Protein AF-A0A2T2NIX6-F1 (afdb_monomer)

Organism: NCBI:txid1448308

Mean predicted aligned error: 4.73 Å

Solvent-accessible surface area (backbone atoms only — not comparable to full-atom values): 8920 Å² total; per-residue (Å²): 134,88,79,88,58,40,75,82,62,35,50,73,67,44,52,53,52,46,43,68,72,55,35,82,32,46,50,76,44,46,50,42,97,87,45,41,21,31,27,48,60,47,42,34,86,85,36,59,92,64,49,78,60,92,93,56,75,52,48,74,66,56,22,49,54,42,42,36,55,54,50,45,52,44,50,53,54,47,33,72,73,49,32,60,75,46,54,69,70,45,53,67,36,37,39,24,24,51,50,52,48,16,66,75,62,34,51,66,56,36,39,75,62,29,37,65,26,51,60,73,64,35,60,68,57,25,32,57,32,42,41,66,53,73,41,59,48,50,53,72,74,36,82,40,82,31,46,70,58,21,44,53,33,22,48,39,29,46,58,47,64,76,78,112

Nearest PDB structures (foldseek):
  6h9d-assembly3_C  TM=8.101E-01  e=3.184E-06  Asticcacaulis excentricus
  8app-assembly1_A-3  TM=7.364E-01  e=3.359E-06  Acinetobacter phage AbTZA1
  7m5i-assembly1_B  TM=7.218E-01  e=8.782E-06  Escherichia coli O157 typing phage 15
  8b2s-assembly2_B  TM=7.107E-01  e=1.411E-04  Trichophaea saccata

Foldseek 3Di:
DQDLFLVVQAPPVLLVVLCVVQDAAQDWADFADPWIAHGSGQICVVCVVLDDDPPGTHDNVSSSVSLSNVLSVLRVVLCVLLPPVLSVPQDRLLSSLLSSLCSQPPSVLSCVQQVVCSNVVVLVSSLVSLQPRCQWGGDNRDIDGCNVVSVVSSVSSVVRVVVD

Sequence (164 aa):
MNSDNLSDYMSPEGVETLKSLEGFSSVPYADGKNGQSEGYGVRKDLHPELATKTGEFLTKEEATKQMGKAIVKIAKLFIAKIGRTVWDAMNQGQRDATLMCAYNMGAQGAFDSFGRCLIERDWEGAEKRIRISRTTGHHNGKVVDLSRRRQQEADLFRKATLEQ

Radius of gyration: 15.34 Å; Cα contacts (8 Å, |Δi|>4): 238; chains: 1; bounding box: 32×29×41 Å

Structure (mmCIF, N/CA/C/O backbone):
data_AF-A0A2T2NIX6-F1
#
_entry.id   AF-A0A2T2NIX6-F1
#
loop_
_atom_site.group_PDB
_atom_site.id
_atom_site.type_symbol
_atom_site.label_atom_id
_atom_site.label_alt_id
_atom_site.label_comp_id
_atom_site.label_asym_id
_atom_site.label_entity_id
_atom_site.label_seq_id
_atom_site.pdbx_PDB_ins_code
_atom_site.Cartn_x
_atom_site.Cartn_y
_atom_site.Cartn_z
_atom_site.occupancy
_atom_site.B_iso_or_equiv
_atom_site.auth_seq_id
_atom_site.auth_comp_id
_atom_site.auth_asym_id
_atom_site.auth_atom_id
_atom_site.pdbx_PDB_model_num
ATOM 1 N N . MET A 1 1 ? -8.714 10.591 -16.402 1.00 49.31 1 MET A N 1
ATOM 2 C CA . MET A 1 1 ? -9.650 10.658 -15.259 1.00 49.31 1 MET A CA 1
ATOM 3 C C . MET A 1 1 ? -8.938 10.136 -14.023 1.00 49.31 1 MET A C 1
ATOM 5 O O . MET A 1 1 ? -8.331 9.072 -14.103 1.00 49.31 1 MET A O 1
ATOM 9 N N . ASN A 1 2 ? -8.948 10.898 -12.928 1.00 58.78 2 ASN A N 1
ATOM 10 C CA . ASN A 1 2 ? -8.488 10.421 -11.624 1.00 58.78 2 ASN A CA 1
ATOM 11 C C . ASN A 1 2 ? -9.679 9.733 -10.963 1.00 58.78 2 ASN A C 1
ATOM 13 O O . ASN A 1 2 ? -10.662 10.406 -10.675 1.00 58.78 2 ASN A O 1
ATOM 17 N N . SER A 1 3 ? -9.614 8.414 -10.797 1.00 76.06 3 SER A N 1
ATOM 18 C CA . SER A 1 3 ? -10.665 7.682 -10.103 1.00 76.06 3 SER A CA 1
ATOM 19 C C . SER A 1 3 ? -10.521 7.841 -8.594 1.00 76.06 3 SER A C 1
ATOM 21 O O . SER A 1 3 ? -9.410 7.958 -8.069 1.00 76.06 3 SER A O 1
ATOM 23 N N . ASP A 1 4 ? -11.654 7.852 -7.905 1.00 87.44 4 ASP A N 1
ATOM 24 C CA . ASP A 1 4 ? -11.727 7.754 -6.448 1.00 87.44 4 ASP A CA 1
ATOM 25 C C . ASP A 1 4 ? -12.182 6.359 -5.991 1.00 87.44 4 ASP A C 1
ATOM 27 O O . ASP A 1 4 ? -12.281 6.098 -4.792 1.00 87.44 4 ASP A O 1
ATOM 31 N N . ASN A 1 5 ? -12.418 5.443 -6.937 1.00 91.69 5 ASN A N 1
ATOM 32 C CA . ASN A 1 5 ? -12.866 4.087 -6.653 1.00 91.69 5 ASN A CA 1
ATOM 33 C C . ASN A 1 5 ? -11.672 3.177 -6.350 1.00 91.69 5 ASN A C 1
ATOM 35 O O . ASN A 1 5 ? -10.755 3.040 -7.157 1.00 91.69 5 ASN A O 1
ATOM 39 N N . LEU A 1 6 ? -11.707 2.507 -5.194 1.00 93.31 6 LEU A N 1
ATOM 40 C CA . LEU A 1 6 ? -10.681 1.544 -4.773 1.00 93.31 6 LEU A CA 1
ATOM 41 C C . LEU A 1 6 ? -10.485 0.408 -5.793 1.00 93.31 6 LEU A C 1
ATOM 43 O O . LEU A 1 6 ? -9.349 0.006 -6.040 1.00 93.31 6 LEU A O 1
ATOM 47 N N . SER A 1 7 ? -11.576 -0.056 -6.410 1.00 93.94 7 SER A N 1
ATOM 48 C CA . SER A 1 7 ? -11.587 -1.133 -7.410 1.00 93.94 7 SER A CA 1
ATOM 49 C C . SER A 1 7 ? -10.733 -0.851 -8.644 1.00 93.94 7 SER A C 1
ATOM 51 O O . SER A 1 7 ? -10.361 -1.780 -9.351 1.00 93.94 7 SER A O 1
ATOM 53 N N . ASP A 1 8 ? -10.410 0.415 -8.906 1.00 93.69 8 ASP A N 1
ATOM 54 C CA . ASP A 1 8 ? -9.609 0.800 -10.070 1.00 93.69 8 ASP A CA 1
ATOM 55 C C . ASP A 1 8 ? -8.102 0.662 -9.794 1.00 93.69 8 ASP A C 1
ATOM 57 O O . ASP A 1 8 ? -7.281 0.751 -10.710 1.00 93.69 8 ASP A O 1
ATOM 61 N N . TYR A 1 9 ? -7.730 0.464 -8.525 1.00 96.00 9 TYR A N 1
ATOM 62 C CA . TYR A 1 9 ? -6.345 0.401 -8.068 1.00 96.00 9 TYR A CA 1
ATOM 63 C C . TYR A 1 9 ? -5.985 -0.948 -7.447 1.00 96.00 9 TYR A C 1
ATOM 65 O O . TYR A 1 9 ? -4.889 -1.443 -7.707 1.00 96.00 9 TYR A O 1
ATOM 73 N N . MET A 1 10 ? -6.882 -1.533 -6.650 1.00 96.06 10 MET A N 1
ATOM 74 C CA . MET A 1 10 ? -6.649 -2.785 -5.931 1.00 96.06 10 MET A CA 1
ATOM 75 C C . MET A 1 10 ? -7.771 -3.789 -6.203 1.00 96.06 10 MET A C 1
ATOM 77 O O . MET A 1 10 ? -8.949 -3.423 -6.195 1.00 96.06 10 MET A O 1
ATOM 81 N N . SER A 1 11 ? -7.403 -5.053 -6.416 1.00 96.25 11 SER A N 1
ATOM 82 C CA . SER A 1 11 ? -8.363 -6.142 -6.625 1.00 96.25 11 SER A CA 1
ATOM 83 C C . SER A 1 11 ? -9.150 -6.466 -5.346 1.00 96.25 11 SER A C 1
ATOM 85 O O . SER A 1 11 ? -8.669 -6.194 -4.239 1.00 96.25 11 SER A O 1
ATOM 87 N N . PRO A 1 12 ? -10.341 -7.086 -5.452 1.00 95.31 12 PRO A N 1
ATOM 88 C CA . PRO A 1 12 ? -11.051 -7.620 -4.290 1.00 95.31 12 PRO A CA 1
ATOM 89 C C . PRO A 1 12 ? -10.184 -8.570 -3.448 1.00 95.31 12 PRO A C 1
ATOM 91 O O . PRO A 1 12 ? -10.180 -8.484 -2.220 1.00 95.31 12 PRO A O 1
ATOM 94 N N . GLU A 1 13 ? -9.393 -9.426 -4.092 1.00 93.62 13 GLU A N 1
ATOM 95 C CA . GLU A 1 13 ? -8.481 -10.363 -3.436 1.00 93.62 13 GLU A CA 1
ATOM 96 C C . GLU A 1 13 ? -7.358 -9.629 -2.687 1.00 93.62 13 GLU A C 1
ATOM 98 O O . GLU A 1 13 ? -7.024 -9.990 -1.555 1.00 93.62 13 GLU A O 1
ATOM 103 N N . GLY A 1 14 ? -6.804 -8.569 -3.282 1.00 94.56 14 GLY A N 1
ATOM 104 C CA . GLY A 1 14 ? -5.810 -7.697 -2.654 1.00 94.56 14 GLY A CA 1
ATOM 105 C C . GLY A 1 14 ? -6.368 -6.982 -1.423 1.00 94.56 14 GLY A C 1
ATOM 106 O O . GLY A 1 14 ? -5.713 -6.940 -0.379 1.00 94.56 14 GLY A O 1
ATOM 107 N N . VAL A 1 15 ? -7.611 -6.496 -1.506 1.00 95.44 15 VAL A N 1
ATOM 108 C CA . VAL A 1 15 ? -8.325 -5.863 -0.386 1.00 95.44 15 VAL A CA 1
ATOM 109 C C . VAL A 1 15 ? -8.507 -6.841 0.773 1.00 95.44 15 VAL A C 1
ATOM 111 O O . VAL A 1 15 ? -8.187 -6.499 1.912 1.00 95.44 15 VAL A O 1
ATOM 114 N N . GLU A 1 16 ? -8.990 -8.056 0.514 1.00 95.50 16 GLU A N 1
ATOM 115 C CA . GLU A 1 16 ? -9.193 -9.059 1.569 1.00 95.50 16 GLU A CA 1
ATOM 116 C C . GLU A 1 16 ? -7.867 -9.552 2.162 1.00 95.50 16 GLU A C 1
ATOM 118 O O . GLU A 1 16 ? -7.748 -9.700 3.382 1.00 95.50 16 GLU A O 1
ATOM 123 N N . THR A 1 17 ? -6.833 -9.714 1.332 1.00 94.06 17 THR A N 1
ATOM 124 C CA . THR A 1 17 ? -5.487 -10.059 1.808 1.00 94.06 17 THR A CA 1
ATOM 125 C C . THR A 1 17 ? -4.946 -8.974 2.736 1.00 94.06 17 THR A C 1
ATOM 127 O O . THR A 1 17 ? -4.455 -9.281 3.824 1.00 94.06 17 THR A O 1
ATOM 130 N N . LEU A 1 18 ? -5.079 -7.697 2.362 1.00 94.81 18 LEU A N 1
ATOM 131 C CA . LEU A 1 18 ? -4.645 -6.584 3.202 1.00 94.81 18 LEU A CA 1
ATOM 132 C C . LEU A 1 18 ? -5.418 -6.534 4.525 1.00 94.81 18 LEU A C 1
ATOM 134 O O . LEU A 1 18 ? -4.796 -6.429 5.580 1.00 94.81 18 LEU A O 1
ATOM 138 N N . LYS A 1 19 ? -6.747 -6.694 4.503 1.00 95.44 19 LYS A N 1
ATOM 139 C CA . LYS A 1 19 ? -7.559 -6.768 5.733 1.00 95.44 19 LYS A CA 1
ATOM 140 C C . LYS A 1 19 ? -7.096 -7.886 6.662 1.00 95.44 19 LYS A C 1
ATOM 142 O O . LYS A 1 19 ? -7.056 -7.686 7.875 1.00 95.44 19 LYS A O 1
ATOM 147 N N . SER A 1 20 ? -6.748 -9.049 6.111 1.00 93.56 20 SER A N 1
ATOM 148 C CA . SER A 1 20 ? -6.232 -10.174 6.896 1.00 93.56 20 SER A CA 1
ATOM 149 C C . SER A 1 20 ? -4.860 -9.888 7.506 1.00 93.56 20 SER A C 1
ATOM 151 O O . SER A 1 20 ? -4.571 -10.406 8.582 1.00 93.56 20 SER A O 1
ATOM 153 N N . LEU A 1 21 ? -4.008 -9.117 6.825 1.00 91.38 21 LEU A N 1
ATOM 154 C CA . LEU A 1 21 ? -2.678 -8.754 7.319 1.00 91.38 21 LEU A CA 1
ATOM 155 C C . LEU A 1 21 ? -2.730 -7.674 8.401 1.00 91.38 21 LEU A C 1
ATOM 157 O O . LEU A 1 21 ? -1.961 -7.745 9.356 1.00 91.38 21 LEU A O 1
ATOM 161 N N . GLU A 1 22 ? -3.602 -6.679 8.242 1.00 91.19 22 GLU A N 1
ATOM 162 C CA . GLU A 1 22 ? -3.730 -5.567 9.193 1.00 91.19 22 GLU A CA 1
ATOM 163 C C . GLU A 1 22 ? -4.556 -5.950 10.425 1.00 91.19 22 GLU A C 1
ATOM 165 O O . GLU A 1 22 ? -4.263 -5.517 11.539 1.00 91.19 22 GLU A O 1
ATOM 170 N N . GLY A 1 23 ? -5.579 -6.791 10.243 1.00 91.62 23 GLY A N 1
ATOM 171 C CA . GLY A 1 23 ? -6.575 -7.057 11.274 1.00 91.62 23 GLY A CA 1
ATOM 172 C C . GLY A 1 23 ? -7.514 -5.867 11.489 1.00 91.62 23 GLY A C 1
ATOM 173 O O . GLY A 1 23 ? -7.261 -4.753 11.046 1.00 91.62 23 GLY A O 1
ATOM 174 N N . PHE A 1 24 ? -8.649 -6.113 12.143 1.00 93.88 24 PHE A N 1
ATOM 175 C CA . PHE A 1 24 ? -9.648 -5.080 12.421 1.00 93.88 24 PHE A CA 1
ATOM 176 C C . PHE A 1 24 ? -9.606 -4.654 13.889 1.00 93.88 24 PHE A C 1
ATOM 178 O O . PHE A 1 24 ? -9.726 -5.501 14.775 1.00 93.88 24 PHE A O 1
ATOM 185 N N . SER A 1 25 ? -9.546 -3.346 14.133 1.00 91.69 25 SER A N 1
ATOM 186 C CA . SER A 1 25 ? -9.778 -2.736 15.441 1.00 91.69 25 SER A CA 1
ATOM 187 C C . SER A 1 25 ? -10.911 -1.716 15.369 1.00 91.69 25 SER A C 1
ATOM 189 O O . SER A 1 25 ? -10.818 -0.721 14.653 1.00 91.69 25 SER A O 1
ATOM 191 N N . SER A 1 26 ? -11.973 -1.927 16.148 1.00 90.25 26 SER A N 1
ATOM 192 C CA . SER A 1 26 ? -13.099 -0.985 16.240 1.00 90.25 26 SER A CA 1
ATOM 193 C C . SER A 1 26 ? -12.765 0.289 17.022 1.00 90.25 26 SER A C 1
ATOM 195 O O . SER A 1 26 ? -13.571 1.215 17.044 1.00 90.25 26 SER A O 1
ATOM 197 N N . VAL A 1 27 ? -11.606 0.331 17.686 1.00 88.62 27 VAL A N 1
ATOM 198 C CA . VAL A 1 27 ? -11.122 1.470 18.477 1.00 88.62 27 VAL A CA 1
ATOM 199 C C . VAL A 1 27 ? -9.681 1.829 18.093 1.00 88.62 27 VAL A C 1
ATOM 201 O O . VAL A 1 27 ? -8.945 0.956 17.617 1.00 88.62 27 VAL A O 1
ATOM 204 N N . PRO A 1 28 ? -9.241 3.080 18.314 1.00 86.62 28 PRO A N 1
ATOM 205 C CA . PRO A 1 28 ? -7.849 3.460 18.112 1.00 86.62 28 PRO A CA 1
ATOM 206 C C . PRO A 1 28 ? -6.882 2.655 18.992 1.00 86.62 28 PRO A C 1
ATOM 208 O O . PRO A 1 28 ? -7.133 2.454 20.181 1.00 86.62 28 PRO A O 1
ATOM 211 N N . TYR A 1 29 ? -5.752 2.241 18.424 1.00 84.69 29 TYR A N 1
ATOM 212 C CA . TYR A 1 29 ? -4.658 1.544 19.103 1.00 84.69 29 TYR A CA 1
ATOM 213 C C . TYR A 1 29 ? -3.306 2.186 18.768 1.00 84.69 29 TYR A C 1
ATOM 215 O O . TYR A 1 29 ? -3.163 2.884 17.764 1.00 84.69 29 TYR A O 1
ATOM 223 N N . ALA A 1 30 ? -2.305 1.974 19.625 1.00 81.12 30 ALA A N 1
ATOM 224 C CA . ALA A 1 30 ? -0.972 2.542 19.441 1.00 81.12 30 ALA A CA 1
ATOM 225 C C . ALA A 1 30 ? -0.162 1.740 18.405 1.00 81.12 30 ALA A C 1
ATOM 227 O O . ALA A 1 30 ? 0.067 0.540 18.572 1.00 81.12 30 ALA A O 1
ATOM 228 N N . ASP A 1 31 ? 0.332 2.406 17.363 1.00 74.62 31 ASP A N 1
ATOM 229 C CA . ASP A 1 31 ? 1.118 1.800 16.272 1.00 74.62 31 ASP A CA 1
ATOM 230 C C . ASP A 1 31 ? 2.607 2.214 16.289 1.00 74.62 31 ASP A C 1
ATOM 232 O O . ASP A 1 31 ? 3.365 1.954 15.356 1.00 74.62 31 ASP A O 1
ATOM 236 N N . GLY A 1 32 ? 3.057 2.827 17.386 1.00 69.81 32 GLY A N 1
ATOM 237 C CA . GLY A 1 32 ? 4.421 3.313 17.562 1.00 69.81 32 GLY A CA 1
ATOM 238 C C . GLY A 1 32 ? 4.528 4.280 18.738 1.00 69.81 32 GLY A C 1
ATOM 239 O O . GLY A 1 32 ? 3.678 4.293 19.623 1.00 69.81 32 GLY A O 1
ATOM 240 N N . LYS A 1 33 ? 5.585 5.104 18.756 1.00 61.53 33 LYS A N 1
ATOM 241 C CA . LYS A 1 33 ? 5.880 5.989 19.897 1.00 61.53 33 LYS A CA 1
ATOM 242 C C . LYS A 1 33 ? 4.857 7.126 20.069 1.00 61.53 33 LYS A C 1
ATOM 244 O O . LYS A 1 33 ? 4.579 7.489 21.201 1.00 61.53 33 LYS A O 1
ATOM 249 N N . ASN A 1 34 ? 4.298 7.643 18.966 1.00 65.75 34 ASN A N 1
ATOM 250 C CA . ASN A 1 34 ? 3.368 8.788 18.953 1.00 65.75 34 ASN A CA 1
ATOM 251 C C . ASN A 1 34 ? 2.165 8.611 17.999 1.00 65.75 34 ASN A C 1
ATOM 253 O O . ASN A 1 34 ? 1.408 9.558 17.800 1.00 65.75 34 ASN A O 1
ATOM 257 N N . GLY A 1 35 ? 2.020 7.451 17.351 1.00 76.31 35 GLY A N 1
ATOM 258 C CA . GLY A 1 35 ? 0.986 7.221 16.342 1.00 76.31 35 GLY A CA 1
ATOM 259 C C . GLY A 1 35 ? -0.201 6.431 16.892 1.00 76.31 35 GLY A C 1
ATOM 260 O O . GLY A 1 35 ? -0.069 5.634 17.828 1.00 76.31 35 GLY A O 1
ATOM 261 N N . GLN A 1 36 ? -1.372 6.685 16.312 1.00 85.00 36 GLN A N 1
ATOM 262 C CA . GLN A 1 36 ? -2.572 5.894 16.537 1.00 85.00 36 GLN A CA 1
ATOM 263 C C . GLN A 1 36 ? -3.124 5.421 15.199 1.00 85.00 36 GLN A C 1
ATOM 265 O O . GLN A 1 36 ? -3.246 6.208 14.257 1.00 85.00 36 GLN A O 1
ATOM 270 N N . SER A 1 37 ? -3.511 4.153 15.161 1.00 87.81 37 SER A N 1
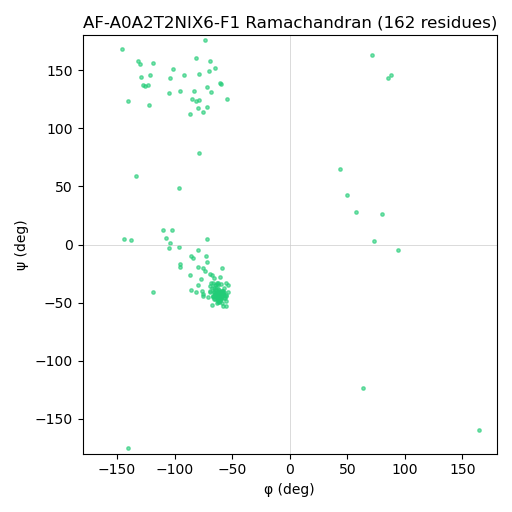ATOM 271 C CA . SER A 1 37 ? -4.213 3.531 14.046 1.00 87.81 37 SER A CA 1
ATOM 272 C C . SER A 1 37 ? -5.579 3.027 14.494 1.00 87.81 37 SER A C 1
ATOM 274 O O . SER A 1 37 ? -5.790 2.752 15.671 1.00 87.81 37 SER A O 1
ATOM 276 N N . GLU A 1 38 ? -6.516 2.892 13.567 1.00 89.75 38 GLU A N 1
ATOM 277 C CA . GLU A 1 38 ? -7.840 2.305 13.804 1.00 89.75 38 GLU A CA 1
ATOM 278 C C . GLU A 1 38 ? -8.312 1.534 12.562 1.00 89.75 38 GLU A C 1
ATOM 280 O O . GLU A 1 38 ? -7.705 1.616 11.489 1.00 89.75 38 GLU A O 1
ATOM 285 N N . GLY A 1 39 ? -9.380 0.748 12.700 1.00 92.81 39 GLY A N 1
ATOM 286 C CA . GLY A 1 39 ? -9.931 -0.034 11.598 1.00 92.81 39 GLY A CA 1
ATOM 287 C C . GLY A 1 39 ? -8.943 -1.081 11.111 1.00 92.81 39 GLY A C 1
ATOM 288 O O . GLY A 1 39 ? -8.484 -1.901 11.901 1.00 92.81 39 GLY A O 1
ATOM 289 N N . TYR A 1 40 ? -8.620 -1.036 9.820 1.00 94.31 40 TYR A N 1
ATOM 290 C CA . TYR A 1 40 ? -7.605 -1.884 9.189 1.00 94.31 40 TYR A CA 1
ATOM 291 C C . TYR A 1 40 ? -6.248 -1.168 9.099 1.00 94.31 40 TYR A C 1
ATOM 293 O O . TYR A 1 40 ? -5.655 -1.090 8.027 1.00 94.31 40 TYR A O 1
ATOM 301 N N . GLY A 1 41 ? -5.781 -0.563 10.194 1.00 90.06 41 GLY A N 1
ATOM 302 C CA . GLY A 1 41 ? -4.461 0.083 10.255 1.00 90.06 41 GLY A CA 1
ATOM 303 C C . GLY A 1 41 ? -4.378 1.482 9.638 1.00 90.06 41 GLY A C 1
ATOM 304 O O . GLY A 1 41 ? -3.311 1.893 9.184 1.00 90.06 41 GLY A O 1
ATOM 305 N N . VAL A 1 42 ? -5.487 2.228 9.588 1.00 90.00 42 VAL A N 1
ATOM 306 C CA . VAL A 1 42 ? -5.475 3.604 9.068 1.00 90.00 42 VAL A CA 1
ATOM 307 C C . VAL A 1 42 ? -4.838 4.525 10.105 1.00 90.00 42 VAL A C 1
ATOM 309 O O . VAL A 1 42 ? -5.401 4.755 11.175 1.00 90.00 42 VAL A O 1
ATOM 312 N N . ARG A 1 43 ? -3.670 5.078 9.765 1.00 87.44 43 ARG A N 1
ATOM 313 C CA . ARG A 1 43 ? -2.905 5.986 10.630 1.00 87.44 43 ARG A CA 1
ATOM 314 C C . ARG A 1 43 ? -3.573 7.356 10.742 1.00 87.44 43 ARG A C 1
ATOM 316 O O . ARG A 1 43 ? -3.669 8.084 9.751 1.00 87.44 43 ARG A O 1
ATOM 323 N N . LYS A 1 44 ? -3.975 7.742 11.953 1.00 85.00 44 LYS A N 1
ATOM 324 C CA . LYS A 1 44 ? -4.700 8.997 12.230 1.00 85.00 44 LYS A CA 1
ATOM 325 C C . LYS A 1 44 ? -3.852 10.249 12.003 1.00 85.00 44 LYS A C 1
ATOM 327 O O . LYS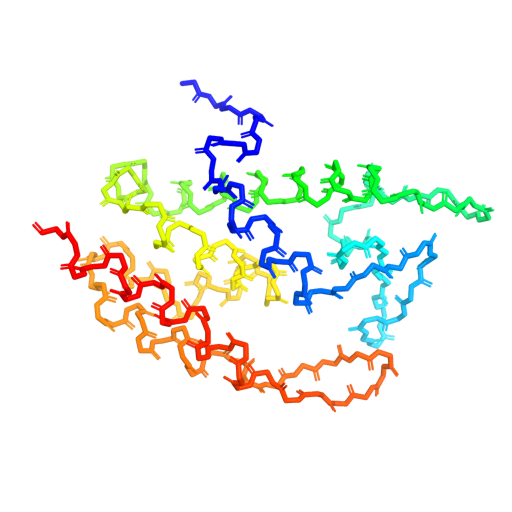 A 1 44 ? -4.403 11.298 11.701 1.00 85.00 44 LYS A O 1
ATOM 332 N N . ASP A 1 45 ? -2.529 10.163 12.119 1.00 82.31 45 ASP A N 1
ATOM 333 C CA . ASP A 1 45 ? -1.630 11.296 11.862 1.00 82.31 45 ASP A CA 1
ATOM 334 C C . ASP A 1 45 ? -1.418 11.558 10.363 1.00 82.31 45 ASP A C 1
ATOM 336 O O . ASP A 1 45 ? -1.225 12.701 9.957 1.00 82.31 45 ASP A O 1
ATOM 340 N N . LEU A 1 46 ? -1.497 10.512 9.532 1.00 80.88 46 LEU A N 1
ATOM 341 C CA . LEU A 1 46 ? -1.416 10.633 8.071 1.00 80.88 46 LEU A CA 1
AT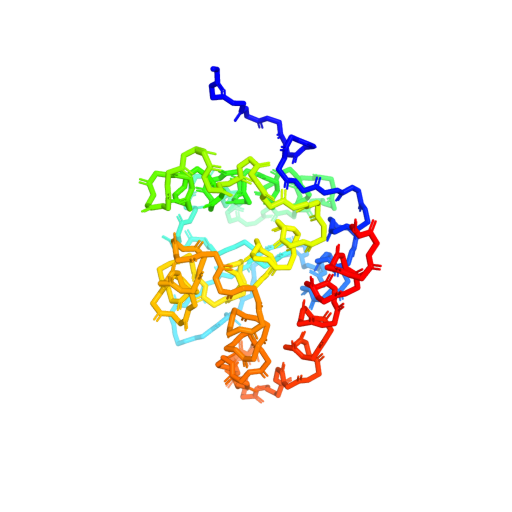OM 342 C C . LEU A 1 46 ? -2.775 10.912 7.420 1.00 80.88 46 LEU A C 1
ATOM 344 O O . LEU A 1 46 ? -2.836 11.481 6.328 1.00 80.88 46 LEU A O 1
ATOM 348 N N . HIS A 1 47 ? -3.849 10.487 8.082 1.00 83.81 47 HIS A N 1
ATOM 349 C CA . HIS A 1 47 ? -5.222 10.594 7.606 1.00 83.81 47 HIS A CA 1
ATOM 350 C C . HIS A 1 47 ? -6.160 11.127 8.701 1.00 83.81 47 HIS A C 1
ATOM 352 O O . HIS A 1 47 ? -7.128 10.449 9.063 1.00 83.81 47 HIS A O 1
ATOM 358 N N . PRO A 1 48 ? -5.906 12.329 9.251 1.00 83.94 48 PRO A N 1
ATOM 359 C CA . PRO A 1 48 ? -6.733 12.888 10.320 1.00 83.94 48 PRO A CA 1
ATOM 360 C C . PRO A 1 48 ? -8.192 13.073 9.891 1.00 83.94 48 PRO A C 1
ATOM 362 O O . PRO A 1 48 ? -9.095 12.971 10.713 1.00 83.94 48 PRO A O 1
ATOM 365 N N . GLU A 1 49 ? -8.443 13.284 8.599 1.00 85.56 49 GLU A N 1
ATOM 366 C CA . GLU A 1 49 ? -9.786 13.394 8.025 1.00 85.56 49 GLU A CA 1
ATOM 367 C C . GLU A 1 49 ? -10.554 12.067 7.960 1.00 85.56 49 GLU A C 1
ATOM 369 O O . GLU A 1 49 ? -11.758 12.074 7.707 1.00 85.56 49 GLU A O 1
ATOM 374 N N . LEU A 1 50 ? -9.865 10.931 8.118 1.00 83.31 50 LEU A N 1
ATOM 375 C CA . LEU A 1 50 ? -10.488 9.608 8.127 1.00 83.31 50 LEU A CA 1
ATOM 376 C C . LEU A 1 50 ? -10.786 9.119 9.539 1.00 83.31 50 LEU A C 1
ATOM 378 O O . LEU A 1 50 ? -11.619 8.234 9.669 1.00 83.31 50 LEU A O 1
ATOM 382 N N . ALA A 1 51 ? -10.144 9.685 10.559 1.00 81.06 51 ALA A N 1
ATOM 383 C CA . ALA A 1 51 ? -10.262 9.251 11.943 1.00 81.06 51 ALA A CA 1
ATOM 384 C C . ALA A 1 51 ? -11.696 9.347 12.496 1.00 81.06 51 ALA A C 1
ATOM 386 O O . ALA A 1 51 ? -12.378 10.358 12.311 1.00 81.06 51 ALA A O 1
ATOM 387 N N . THR A 1 52 ? -12.118 8.344 13.267 1.00 80.31 52 THR A N 1
ATOM 388 C CA . THR A 1 52 ? -13.318 8.433 14.102 1.00 80.31 52 THR A CA 1
ATOM 389 C C . THR A 1 52 ? -13.141 9.474 15.195 1.00 80.31 52 THR A C 1
ATOM 391 O O . THR A 1 52 ? -12.026 9.757 15.671 1.00 80.31 52 THR A O 1
ATOM 394 N N . LYS A 1 53 ? -14.273 10.044 15.617 1.00 76.19 53 LYS A N 1
ATOM 395 C CA . LYS A 1 53 ? -14.311 10.934 16.772 1.00 76.19 53 LYS A CA 1
ATOM 396 C C . LYS A 1 53 ? -14.068 10.129 18.045 1.00 76.19 53 LYS A C 1
ATOM 398 O O . LYS A 1 53 ? -14.430 8.959 18.156 1.00 76.19 53 LYS A O 1
ATOM 403 N N . THR A 1 54 ? -13.458 10.776 19.031 1.00 72.88 54 THR A N 1
ATOM 404 C CA . THR A 1 54 ? -13.203 10.176 20.342 1.00 72.88 54 THR A CA 1
ATOM 405 C C . THR A 1 54 ? -14.499 9.642 20.955 1.00 72.88 54 THR A C 1
ATOM 407 O O . THR A 1 54 ? -15.455 10.395 21.121 1.00 72.88 54 THR A O 1
ATOM 410 N N . GLY A 1 55 ? -14.509 8.357 21.322 1.00 68.88 55 GLY A N 1
ATOM 411 C CA . GLY A 1 55 ? -15.658 7.689 21.945 1.00 68.88 55 GLY A CA 1
ATOM 412 C C . GLY A 1 55 ? -16.591 6.957 20.975 1.00 68.88 55 GLY A C 1
ATOM 413 O O . GLY A 1 55 ? -17.494 6.264 21.435 1.00 68.88 55 GLY A O 1
ATOM 414 N N . GLU A 1 56 ? -16.369 7.056 19.662 1.00 81.19 56 GLU A N 1
ATOM 415 C CA . GLU A 1 56 ? -17.116 6.292 18.659 1.00 81.19 56 GLU A CA 1
ATOM 416 C C . GLU A 1 56 ? -16.414 4.966 18.325 1.00 81.19 56 GLU A C 1
ATOM 418 O O . GLU A 1 56 ? -15.183 4.874 18.305 1.00 81.19 56 GLU A O 1
ATOM 423 N N . PHE A 1 57 ? -17.213 3.933 18.045 1.00 87.38 57 PHE A N 1
ATOM 424 C CA . PHE A 1 57 ? -16.727 2.651 17.543 1.00 87.38 57 PHE A CA 1
ATOM 425 C C . PHE A 1 57 ? -16.813 2.630 16.025 1.00 87.38 57 PHE A C 1
ATOM 427 O O . PHE A 1 57 ? -17.853 2.941 15.452 1.00 87.38 57 PHE A O 1
ATOM 434 N N . LEU A 1 58 ? -15.732 2.204 15.386 1.00 91.62 58 LEU A N 1
ATOM 435 C CA . LEU A 1 58 ? -15.680 2.026 13.946 1.00 91.62 58 LEU A CA 1
ATOM 436 C C . LEU A 1 58 ? -16.271 0.664 13.571 1.00 91.62 58 LEU A C 1
ATOM 438 O O . LEU A 1 58 ? -15.898 -0.352 14.158 1.00 91.62 58 LEU A O 1
ATOM 442 N N . THR A 1 59 ? -17.161 0.609 12.583 1.00 93.44 59 THR A N 1
ATOM 443 C CA . THR A 1 59 ? -17.636 -0.656 11.997 1.00 93.44 59 THR A CA 1
ATOM 444 C C . THR A 1 59 ? -16.647 -1.197 10.958 1.00 93.44 59 THR A C 1
ATOM 446 O O . THR A 1 59 ? -15.839 -0.459 10.393 1.00 93.44 59 THR A O 1
ATOM 449 N N . LYS A 1 60 ? -16.715 -2.497 10.631 1.00 93.81 60 LYS A N 1
ATOM 450 C CA . LYS A 1 60 ? -15.880 -3.088 9.560 1.00 93.81 60 LYS A CA 1
ATOM 451 C C . LYS A 1 60 ? -16.115 -2.434 8.197 1.00 93.81 60 LYS A C 1
ATOM 453 O O . LYS A 1 60 ? -15.188 -2.330 7.393 1.00 93.81 60 LYS A O 1
ATOM 458 N N . GLU A 1 61 ? -17.344 -2.004 7.925 1.00 93.56 61 GLU A N 1
ATOM 459 C CA . GLU A 1 61 ? -17.683 -1.355 6.662 1.00 93.56 61 GLU A CA 1
ATOM 460 C C . GLU A 1 61 ? -17.064 0.046 6.577 1.00 93.56 61 GLU A C 1
ATOM 462 O O . GLU A 1 61 ? -16.434 0.386 5.575 1.00 93.56 61 GLU A O 1
ATOM 467 N N . GLU A 1 62 ? -17.155 0.836 7.647 1.00 92.50 62 GLU A N 1
ATOM 468 C CA . GLU A 1 62 ? -16.502 2.147 7.725 1.00 92.50 62 GLU A CA 1
ATOM 469 C C . GLU A 1 62 ? -14.978 2.017 7.678 1.00 92.50 62 GLU A C 1
ATOM 471 O O . GLU A 1 62 ? -14.335 2.733 6.911 1.00 92.50 62 GLU A O 1
ATOM 476 N N . ALA A 1 63 ? -14.401 1.048 8.396 1.00 93.88 63 ALA A N 1
ATOM 477 C CA . ALA A 1 63 ? -12.973 0.743 8.331 1.00 93.88 63 ALA A CA 1
ATOM 478 C C . ALA A 1 63 ? -12.529 0.374 6.909 1.00 93.88 63 ALA A C 1
ATOM 480 O O . ALA A 1 63 ? -11.480 0.818 6.448 1.00 93.88 63 ALA A O 1
ATOM 481 N N . THR A 1 64 ? -13.344 -0.396 6.180 1.00 94.62 64 THR A N 1
ATOM 482 C CA . THR A 1 64 ? -13.075 -0.727 4.772 1.00 94.62 64 THR A CA 1
ATOM 483 C C . THR A 1 64 ? -13.098 0.529 3.899 1.00 94.62 64 THR A C 1
ATOM 485 O O . THR A 1 64 ? -12.221 0.706 3.054 1.00 94.62 64 THR A O 1
ATOM 488 N N . LYS A 1 65 ? -14.057 1.439 4.119 1.00 93.38 65 LYS A N 1
ATOM 489 C CA . LYS A 1 65 ? -14.143 2.720 3.395 1.00 93.38 65 LYS A CA 1
ATOM 490 C C . LYS A 1 65 ? -12.940 3.624 3.691 1.00 93.38 65 LYS A C 1
ATOM 492 O O . LYS A 1 65 ? -12.386 4.206 2.758 1.00 93.38 65 LYS A O 1
ATOM 497 N N . GLN A 1 66 ? -12.516 3.739 4.952 1.00 94.00 66 GLN A N 1
ATOM 498 C CA . GLN A 1 66 ? -11.320 4.502 5.336 1.00 94.00 66 GLN A CA 1
ATOM 499 C C . GLN A 1 66 ? -10.057 3.909 4.690 1.00 94.00 66 GLN A C 1
ATOM 501 O O . GLN A 1 66 ? -9.310 4.631 4.029 1.00 94.00 66 GLN A O 1
ATOM 506 N N . MET A 1 67 ? -9.861 2.591 4.805 1.00 95.06 67 MET A N 1
ATOM 507 C CA . MET A 1 67 ? -8.740 1.877 4.188 1.00 95.06 67 MET A CA 1
ATOM 508 C C . MET A 1 67 ? -8.706 2.109 2.672 1.00 95.06 67 MET A C 1
ATOM 510 O O . MET A 1 67 ? -7.664 2.462 2.122 1.00 95.06 67 MET A O 1
ATOM 514 N N . GLY A 1 68 ? -9.855 2.007 1.996 1.00 95.69 68 GLY A N 1
ATOM 515 C CA . GLY A 1 68 ? -9.963 2.270 0.562 1.00 95.69 68 GLY A CA 1
ATOM 516 C C . GLY A 1 68 ? -9.532 3.686 0.176 1.00 95.69 68 GLY A C 1
AT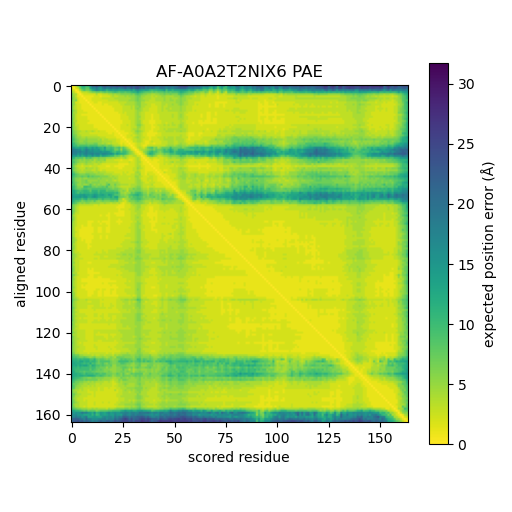OM 517 O O . GLY A 1 68 ? -8.752 3.858 -0.759 1.00 95.69 68 GLY A O 1
ATOM 518 N N . LYS A 1 69 ? -9.953 4.708 0.934 1.00 95.06 69 LYS A N 1
ATOM 519 C CA . LYS A 1 69 ? -9.521 6.100 0.709 1.00 95.06 69 LYS A CA 1
ATOM 520 C C . LYS A 1 69 ? -8.011 6.274 0.892 1.00 95.06 69 LYS A C 1
ATOM 522 O O . LYS A 1 69 ? -7.384 6.976 0.097 1.00 95.06 69 LYS A O 1
ATOM 527 N N . ALA A 1 70 ? -7.420 5.640 1.905 1.00 94.75 70 ALA A N 1
ATOM 528 C CA . ALA A 1 70 ? -5.975 5.666 2.122 1.00 94.75 70 ALA A CA 1
ATOM 529 C C . ALA A 1 70 ? -5.216 5.003 0.955 1.00 94.75 70 ALA A C 1
ATOM 531 O O . ALA A 1 70 ? -4.281 5.595 0.415 1.00 94.75 70 ALA A O 1
ATOM 532 N N . ILE A 1 71 ? -5.672 3.839 0.481 1.00 96.38 71 ILE A N 1
ATOM 533 C CA . ILE A 1 71 ? -5.080 3.137 -0.671 1.00 96.38 71 ILE A CA 1
ATOM 534 C C . ILE A 1 71 ? -5.160 3.981 -1.947 1.00 96.38 71 ILE A C 1
ATOM 536 O O . ILE A 1 71 ? -4.160 4.114 -2.649 1.00 96.38 71 ILE A O 1
ATOM 540 N N . VAL A 1 72 ? -6.305 4.611 -2.231 1.00 96.31 72 VAL A N 1
ATOM 541 C CA . VAL A 1 72 ? -6.464 5.504 -3.395 1.00 96.31 72 VAL A CA 1
ATOM 542 C C . VAL A 1 72 ? -5.454 6.655 -3.343 1.00 96.31 72 VAL A C 1
ATOM 544 O O . VAL A 1 72 ? -4.841 6.990 -4.360 1.00 96.31 72 VAL A O 1
ATOM 547 N N . LYS A 1 73 ? -5.221 7.249 -2.163 1.00 95.12 73 LYS A N 1
ATOM 548 C CA . LYS A 1 73 ? -4.195 8.291 -1.986 1.00 95.12 73 LYS A CA 1
ATOM 549 C C . LYS A 1 73 ? -2.793 7.760 -2.281 1.00 95.12 73 LYS A C 1
ATOM 551 O O . LYS A 1 73 ? -2.047 8.406 -3.016 1.00 95.12 73 LYS A O 1
ATOM 556 N N . ILE A 1 74 ? -2.450 6.584 -1.760 1.00 95.94 74 ILE A N 1
ATOM 557 C CA . ILE A 1 74 ? -1.161 5.927 -2.020 1.00 95.94 74 ILE A CA 1
ATOM 558 C C . ILE A 1 74 ? -0.985 5.661 -3.522 1.00 95.94 74 ILE A C 1
ATOM 560 O O . ILE A 1 74 ? 0.052 6.011 -4.083 1.00 95.94 74 ILE A O 1
ATOM 564 N N . ALA A 1 75 ? -2.000 5.114 -4.193 1.00 97.31 75 ALA A N 1
ATOM 565 C CA . ALA A 1 75 ? -1.956 4.824 -5.625 1.00 97.31 75 ALA A CA 1
ATOM 566 C C . ALA A 1 75 ? -1.718 6.089 -6.457 1.00 97.31 75 ALA A C 1
ATOM 568 O O . ALA A 1 75 ? -0.841 6.114 -7.320 1.00 97.31 75 ALA A O 1
ATOM 569 N N . LYS A 1 76 ? -2.433 7.178 -6.151 1.00 96.00 76 LYS A N 1
ATOM 570 C CA . LYS A 1 76 ? -2.239 8.477 -6.814 1.00 96.00 76 LYS A CA 1
ATOM 571 C C . LYS A 1 76 ? -0.824 9.022 -6.616 1.00 96.00 76 LYS A C 1
ATOM 573 O O . LYS A 1 76 ? -0.240 9.528 -7.572 1.00 96.00 76 LYS A O 1
ATOM 578 N N . LEU A 1 77 ? -0.251 8.884 -5.417 1.00 96.00 77 LEU A N 1
ATOM 579 C CA . LEU A 1 77 ? 1.139 9.274 -5.149 1.00 96.00 77 LEU A CA 1
ATOM 580 C C . LEU A 1 77 ? 2.132 8.453 -5.979 1.00 96.00 77 LEU A C 1
ATOM 582 O O . LEU A 1 77 ? 3.066 9.023 -6.544 1.00 96.00 77 LEU A O 1
ATOM 586 N N . PHE A 1 78 ? 1.928 7.139 -6.088 1.00 97.19 78 PHE A N 1
ATOM 587 C CA . PHE A 1 78 ? 2.763 6.284 -6.932 1.00 97.19 78 PHE A CA 1
ATOM 588 C C . PHE A 1 78 ? 2.649 6.674 -8.403 1.00 97.19 78 PHE A C 1
ATOM 590 O O . PHE A 1 78 ? 3.675 6.939 -9.019 1.00 97.19 78 PHE A O 1
ATOM 597 N N . ILE A 1 79 ? 1.434 6.807 -8.945 1.00 97.31 79 ILE A N 1
ATOM 598 C CA . ILE A 1 79 ? 1.197 7.234 -10.336 1.00 97.31 79 ILE A CA 1
ATOM 599 C C . ILE A 1 79 ? 1.882 8.569 -10.631 1.00 97.31 79 ILE A C 1
ATOM 601 O O . ILE A 1 79 ? 2.506 8.712 -11.680 1.00 97.31 79 ILE A O 1
ATOM 605 N N . ALA A 1 80 ? 1.799 9.534 -9.713 1.00 96.94 80 ALA A N 1
ATOM 606 C CA . ALA A 1 80 ? 2.452 10.830 -9.874 1.00 96.94 80 ALA A CA 1
ATOM 607 C C . ALA A 1 80 ? 3.986 10.719 -9.920 1.00 96.94 80 ALA A C 1
ATOM 609 O O . ALA A 1 80 ? 4.628 11.472 -10.646 1.00 96.94 80 ALA A O 1
ATOM 610 N N . LYS A 1 81 ? 4.576 9.783 -9.166 1.00 97.12 81 LYS A N 1
ATOM 611 C CA . LYS A 1 81 ? 6.033 9.606 -9.081 1.00 97.12 81 LYS A CA 1
ATOM 612 C C . LYS A 1 81 ? 6.618 8.710 -10.178 1.00 97.12 81 LYS A C 1
ATOM 614 O O . LYS A 1 81 ? 7.710 8.999 -10.654 1.00 97.12 81 LYS A O 1
ATOM 619 N N . ILE A 1 82 ? 5.935 7.626 -10.554 1.00 97.38 82 ILE A N 1
ATOM 620 C CA . ILE A 1 82 ? 6.429 6.661 -11.558 1.00 97.38 82 ILE A CA 1
ATOM 621 C C . ILE A 1 82 ? 5.899 6.944 -12.968 1.00 97.38 82 ILE A C 1
ATOM 623 O O . ILE A 1 82 ? 6.442 6.440 -13.946 1.00 97.38 82 ILE A O 1
ATOM 627 N N . GLY A 1 83 ? 4.843 7.751 -13.080 1.00 97.56 83 GLY A N 1
ATOM 628 C CA . GLY A 1 83 ? 4.154 8.043 -14.330 1.00 97.56 83 GLY A CA 1
ATOM 629 C C . GLY A 1 83 ? 3.050 7.034 -14.658 1.00 97.56 83 GLY A C 1
ATOM 630 O O . GLY A 1 83 ? 3.155 5.831 -14.407 1.00 97.56 83 GLY A O 1
ATOM 631 N N . ARG A 1 84 ? 1.976 7.532 -15.284 1.00 95.81 84 ARG A N 1
ATOM 632 C CA . ARG A 1 84 ? 0.799 6.731 -15.658 1.00 95.81 84 ARG A CA 1
ATOM 633 C C . ARG A 1 84 ? 1.151 5.554 -16.572 1.00 95.81 84 ARG A C 1
ATOM 635 O O . ARG A 1 84 ? 0.650 4.461 -16.357 1.00 95.81 84 ARG A O 1
ATOM 642 N N . THR A 1 85 ? 2.058 5.751 -17.526 1.00 97.25 85 THR A N 1
ATOM 643 C CA . THR A 1 85 ? 2.495 4.702 -18.461 1.00 97.25 85 THR A CA 1
ATOM 644 C C . THR A 1 85 ? 3.174 3.525 -17.761 1.00 97.25 85 THR A C 1
ATOM 646 O O . THR A 1 85 ? 3.055 2.391 -18.212 1.00 97.25 85 THR A O 1
ATOM 649 N N . VAL A 1 86 ? 3.915 3.771 -16.676 1.00 97.44 86 VAL A N 1
ATOM 650 C CA . VAL A 1 86 ? 4.539 2.700 -15.885 1.00 97.44 86 VAL A CA 1
ATOM 651 C C . VAL A 1 86 ? 3.485 1.998 -15.034 1.00 97.44 86 VAL A C 1
ATOM 653 O O . VAL A 1 86 ? 3.436 0.774 -15.033 1.00 97.44 86 VAL A O 1
ATOM 656 N N . TRP A 1 87 ? 2.604 2.759 -14.379 1.00 97.38 87 TRP A N 1
ATOM 657 C CA . TRP A 1 87 ? 1.498 2.201 -13.595 1.00 97.38 87 TRP A CA 1
ATOM 658 C C . TRP A 1 87 ? 0.588 1.288 -14.424 1.00 97.38 87 TRP A C 1
ATOM 660 O O . TRP A 1 87 ? 0.256 0.180 -14.006 1.00 97.38 87 TRP A O 1
ATOM 670 N N . ASP A 1 88 ? 0.211 1.739 -15.621 1.00 95.50 88 ASP A N 1
ATOM 671 C CA . ASP A 1 88 ? -0.682 0.993 -16.504 1.00 95.50 88 ASP A CA 1
ATOM 672 C C . ASP A 1 88 ? -0.016 -0.275 -17.066 1.00 95.50 88 ASP A C 1
ATOM 674 O O . ASP A 1 88 ? -0.715 -1.245 -17.346 1.00 95.50 88 ASP A O 1
ATOM 678 N N . ALA A 1 89 ? 1.321 -0.304 -17.164 1.00 95.50 89 ALA A N 1
ATOM 679 C CA . ALA A 1 89 ? 2.085 -1.489 -17.560 1.00 95.50 89 ALA A CA 1
ATOM 680 C C . ALA A 1 89 ? 2.179 -2.552 -16.452 1.00 95.50 89 ALA A C 1
ATOM 682 O O . ALA A 1 89 ? 2.456 -3.714 -16.748 1.00 95.50 89 ALA A O 1
ATOM 683 N N . MET A 1 90 ? 1.953 -2.175 -15.190 1.00 95.88 90 MET A N 1
ATOM 684 C CA . MET A 1 90 ? 1.869 -3.140 -14.099 1.00 95.88 90 MET A CA 1
ATOM 685 C C . MET A 1 90 ? 0.564 -3.925 -14.210 1.00 95.88 90 MET A C 1
ATOM 687 O O . MET A 1 90 ? -0.506 -3.337 -14.396 1.00 95.88 90 MET A O 1
ATOM 691 N N . ASN A 1 91 ? 0.637 -5.240 -14.033 1.00 94.81 91 ASN A N 1
ATOM 692 C CA . ASN A 1 91 ? -0.559 -6.061 -13.862 1.00 94.81 91 ASN A CA 1
ATOM 693 C C . ASN A 1 91 ? -1.178 -5.861 -12.467 1.00 94.81 91 ASN A C 1
ATOM 695 O O . ASN A 1 91 ? -0.633 -5.165 -11.604 1.00 94.81 91 ASN A O 1
ATOM 699 N N . GLN A 1 92 ? -2.323 -6.500 -12.231 1.00 95.56 92 GLN A N 1
ATOM 700 C CA . GLN A 1 92 ? -3.059 -6.305 -10.988 1.00 95.56 92 GLN A CA 1
ATOM 701 C C . GLN A 1 92 ? -2.298 -6.803 -9.748 1.00 95.56 92 GLN A C 1
ATOM 703 O O . GLN A 1 92 ? -2.238 -6.075 -8.763 1.00 95.56 92 GLN A O 1
ATOM 708 N N . GLY A 1 93 ? -1.642 -7.968 -9.798 1.00 95.94 93 GLY A N 1
ATOM 709 C CA . GLY A 1 93 ? -0.892 -8.487 -8.644 1.00 95.94 93 GLY A CA 1
ATOM 710 C C . GLY A 1 93 ? 0.308 -7.614 -8.258 1.00 95.94 93 GLY A C 1
ATOM 711 O O . GLY A 1 93 ? 0.575 -7.407 -7.075 1.00 95.94 93 GLY A O 1
ATOM 712 N N . GLN A 1 94 ? 0.983 -7.008 -9.238 1.00 97.19 94 GLN A N 1
ATOM 713 C CA . GLN A 1 94 ? 2.042 -6.026 -8.995 1.00 97.19 94 GLN A CA 1
ATOM 714 C C . GLN A 1 94 ? 1.503 -4.748 -8.342 1.00 97.19 94 GLN A C 1
ATOM 716 O O . GLN A 1 94 ? 2.146 -4.202 -7.438 1.00 97.19 94 GLN A O 1
ATOM 721 N N . ARG A 1 95 ? 0.330 -4.262 -8.777 1.00 97.62 95 ARG A N 1
ATOM 722 C CA . ARG A 1 95 ? -0.334 -3.100 -8.161 1.00 97.62 95 ARG A CA 1
ATOM 723 C C . ARG A 1 95 ? -0.763 -3.415 -6.733 1.00 97.62 95 ARG A C 1
ATOM 725 O O . ARG A 1 95 ? -0.433 -2.644 -5.834 1.00 97.62 95 ARG A O 1
ATOM 732 N N . ASP A 1 96 ? -1.401 -4.561 -6.511 1.00 97.62 96 ASP A N 1
ATOM 733 C CA . ASP A 1 96 ? -1.849 -5.004 -5.189 1.00 97.62 96 ASP A CA 1
ATOM 734 C C . ASP A 1 96 ? -0.670 -5.093 -4.214 1.00 97.62 96 ASP A C 1
ATOM 736 O O . ASP A 1 96 ? -0.677 -4.429 -3.177 1.00 97.62 96 ASP A O 1
ATOM 740 N N . ALA A 1 97 ? 0.395 -5.813 -4.580 1.00 97.12 97 ALA A N 1
ATOM 741 C CA . ALA A 1 97 ? 1.591 -5.954 -3.750 1.00 97.12 97 ALA A CA 1
ATOM 742 C C .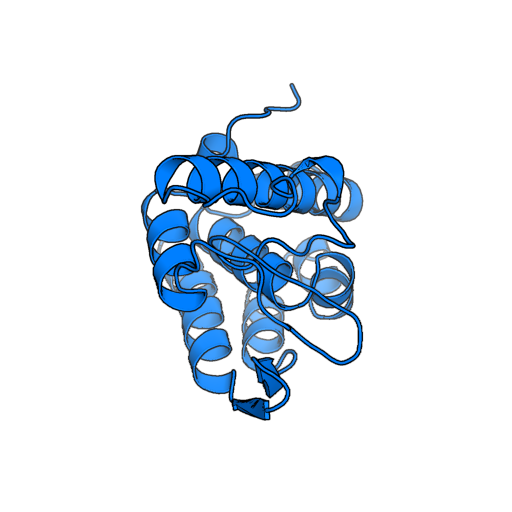 ALA A 1 97 ? 2.286 -4.610 -3.471 1.00 97.12 97 ALA A C 1
ATOM 744 O O . ALA A 1 97 ? 2.702 -4.344 -2.339 1.00 97.12 97 ALA A O 1
ATOM 745 N N . THR A 1 98 ? 2.371 -3.730 -4.476 1.00 97.62 98 THR A N 1
ATOM 746 C CA . THR A 1 98 ? 2.935 -2.379 -4.319 1.00 97.62 98 THR A CA 1
ATOM 747 C C . THR A 1 98 ? 2.147 -1.572 -3.293 1.00 97.62 98 THR A C 1
ATOM 749 O O . THR A 1 98 ? 2.732 -0.979 -2.384 1.00 97.62 98 THR A O 1
ATOM 752 N N . LEU A 1 99 ? 0.819 -1.568 -3.414 1.00 97.62 99 LEU A N 1
ATOM 753 C CA . LEU A 1 99 ? -0.071 -0.822 -2.530 1.00 97.62 99 LEU A CA 1
ATOM 754 C C . LEU A 1 99 ? -0.099 -1.407 -1.117 1.00 97.62 99 LEU A C 1
ATOM 756 O O . LEU A 1 99 ? -0.057 -0.641 -0.160 1.00 97.62 99 LEU A O 1
ATOM 760 N N . MET A 1 100 ? -0.0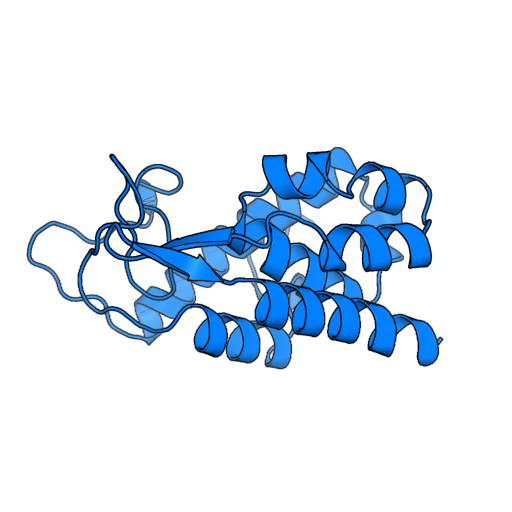99 -2.733 -0.964 1.00 96.19 100 MET A N 1
ATOM 761 C CA . MET A 1 100 ? -0.025 -3.406 0.339 1.00 96.19 100 MET A CA 1
ATOM 762 C C . MET A 1 100 ? 1.275 -3.083 1.080 1.00 96.19 100 MET A C 1
ATOM 764 O O . MET A 1 100 ? 1.254 -2.761 2.273 1.00 96.19 100 MET A O 1
ATOM 768 N N . CYS A 1 101 ? 2.404 -3.120 0.368 1.00 95.81 101 CYS A N 1
ATOM 769 C CA . CYS A 1 101 ? 3.701 -2.779 0.936 1.00 95.81 101 CYS A CA 1
ATOM 770 C C . CYS A 1 101 ? 3.740 -1.297 1.342 1.00 95.81 101 CYS A C 1
ATOM 772 O O . CYS A 1 101 ? 4.086 -0.964 2.479 1.00 95.81 101 CYS A O 1
ATOM 774 N N . ALA A 1 102 ? 3.280 -0.407 0.457 1.00 95.62 102 ALA A N 1
ATOM 775 C CA . ALA A 1 102 ? 3.185 1.029 0.707 1.00 95.62 102 ALA A CA 1
ATOM 776 C C . ALA A 1 102 ? 2.217 1.403 1.838 1.00 95.62 102 ALA A C 1
ATOM 778 O O . ALA A 1 102 ? 2.486 2.360 2.562 1.00 95.62 102 ALA A O 1
ATOM 779 N N . TYR A 1 103 ? 1.131 0.655 2.026 1.00 94.19 103 TYR A N 1
ATOM 780 C CA . TYR A 1 103 ? 0.205 0.840 3.143 1.00 94.19 103 TYR A CA 1
ATOM 781 C C . TYR A 1 103 ? 0.900 0.573 4.483 1.00 94.19 103 TYR A C 1
ATOM 783 O O . TYR A 1 103 ? 0.833 1.391 5.395 1.00 94.19 103 TYR A O 1
ATOM 791 N N . ASN A 1 104 ? 1.669 -0.515 4.566 1.00 92.25 104 ASN A N 1
ATOM 792 C CA . ASN A 1 104 ? 2.403 -0.890 5.773 1.00 92.25 104 ASN A CA 1
ATOM 793 C C . ASN A 1 104 ? 3.540 0.065 6.138 1.00 92.25 104 ASN A C 1
ATOM 795 O O . ASN A 1 104 ? 3.670 0.481 7.286 1.00 92.25 104 ASN A O 1
ATOM 799 N N . MET A 1 105 ? 4.428 0.349 5.183 1.00 89.81 105 MET A N 1
ATOM 800 C CA . MET A 1 105 ? 5.670 1.074 5.4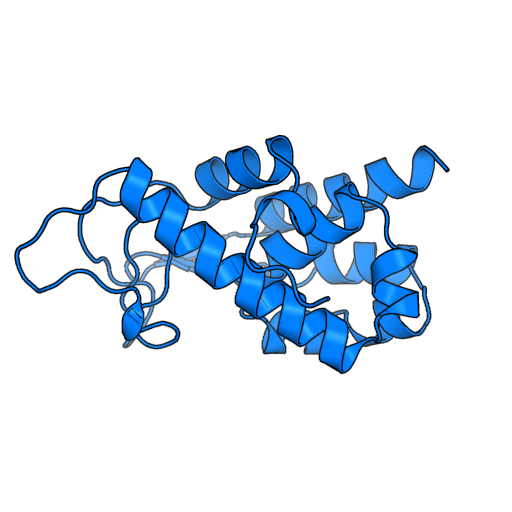69 1.00 89.81 105 MET A CA 1
ATOM 801 C C . MET A 1 105 ? 5.578 2.580 5.186 1.00 89.81 105 MET A C 1
ATOM 803 O O . MET A 1 105 ? 6.539 3.318 5.436 1.00 89.81 105 MET A O 1
ATOM 807 N N . GLY A 1 106 ? 4.431 3.032 4.680 1.00 90.81 106 GLY A N 1
ATOM 808 C CA . GLY A 1 106 ? 4.201 4.374 4.164 1.00 90.81 106 GLY A CA 1
ATOM 809 C C . GLY A 1 106 ? 4.625 4.515 2.699 1.00 90.81 106 GLY A C 1
ATOM 810 O O . GLY A 1 106 ? 5.653 3.983 2.275 1.00 90.81 106 GLY A O 1
ATOM 811 N N . ALA A 1 107 ? 3.856 5.299 1.935 1.00 92.94 107 ALA A N 1
ATOM 812 C CA . ALA A 1 107 ? 4.052 5.474 0.493 1.00 92.94 107 ALA A CA 1
ATOM 813 C C . ALA A 1 107 ? 5.469 5.934 0.119 1.00 92.94 107 ALA A C 1
ATOM 815 O O . ALA A 1 107 ? 6.070 5.389 -0.803 1.00 92.94 107 ALA A O 1
ATOM 816 N N . GLN A 1 108 ? 6.021 6.905 0.855 1.00 92.50 108 GLN A N 1
ATOM 817 C CA . GLN A 1 108 ? 7.378 7.394 0.609 1.00 92.50 108 GLN A CA 1
ATOM 818 C C . GLN A 1 108 ? 8.428 6.318 0.913 1.00 92.50 108 GLN A C 1
ATOM 820 O O . GLN A 1 108 ? 9.300 6.085 0.090 1.00 92.50 108 GLN A O 1
ATOM 825 N N . GLY A 1 109 ? 8.300 5.600 2.035 1.00 93.00 109 GLY A N 1
ATOM 826 C CA . GLY A 1 109 ? 9.241 4.536 2.394 1.00 93.00 109 GLY A CA 1
ATOM 827 C C . GLY A 1 109 ? 9.255 3.387 1.383 1.00 93.00 109 GLY A C 1
ATOM 828 O O . GLY A 1 109 ? 10.322 2.866 1.062 1.00 93.00 109 GLY A O 1
ATOM 829 N N . ALA A 1 110 ? 8.091 3.018 0.849 1.00 96.19 110 ALA A N 1
ATOM 830 C CA . ALA A 1 110 ? 7.987 2.032 -0.224 1.00 96.19 110 ALA A CA 1
ATOM 831 C C . ALA A 1 110 ? 8.611 2.544 -1.528 1.00 96.19 110 ALA A C 1
ATOM 833 O O . ALA A 1 110 ? 9.414 1.848 -2.149 1.00 96.19 110 ALA A O 1
ATOM 834 N N . PHE A 1 111 ? 8.316 3.791 -1.904 1.00 97.06 111 PHE A N 1
ATOM 835 C CA . PHE A 1 111 ? 8.916 4.412 -3.080 1.00 97.06 111 PHE A CA 1
ATOM 836 C C . PHE A 1 111 ? 10.448 4.493 -2.982 1.00 97.06 111 PHE A C 1
ATOM 838 O O . PHE A 1 111 ? 11.133 4.166 -3.946 1.00 97.06 111 PHE A O 1
ATOM 845 N N . ASP A 1 112 ? 10.998 4.848 -1.823 1.00 96.00 112 ASP A N 1
ATOM 846 C CA . ASP A 1 112 ? 12.451 4.888 -1.608 1.00 96.00 112 ASP A CA 1
ATOM 847 C C . ASP A 1 112 ? 13.085 3.491 -1.686 1.00 96.00 112 ASP A C 1
ATOM 849 O O . ASP A 1 112 ? 14.244 3.350 -2.069 1.00 96.00 112 ASP A O 1
ATOM 853 N N . SER A 1 113 ? 12.321 2.448 -1.350 1.00 96.81 113 SER A N 1
ATOM 854 C CA . SER A 1 113 ? 12.815 1.069 -1.319 1.00 96.81 113 SER A CA 1
ATOM 855 C C . SER A 1 113 ? 12.839 0.405 -2.697 1.00 96.81 113 SER A C 1
ATOM 857 O O . SER A 1 113 ? 13.783 -0.323 -3.005 1.00 96.81 113 SER A O 1
ATOM 859 N N . PHE A 1 114 ? 11.814 0.626 -3.528 1.00 97.50 114 PHE A N 1
ATOM 860 C CA . PHE A 1 114 ? 11.676 -0.060 -4.824 1.00 97.50 114 PHE A CA 1
ATOM 861 C C . PHE A 1 114 ? 11.076 0.792 -5.954 1.00 97.50 114 PHE A C 1
ATOM 863 O O . PHE A 1 114 ? 10.880 0.297 -7.062 1.00 97.50 114 PHE A O 1
ATOM 870 N N . GLY A 1 115 ? 10.819 2.084 -5.735 1.00 97.31 115 GLY A N 1
ATOM 871 C CA . GLY A 1 115 ? 10.237 2.977 -6.743 1.00 97.31 115 GLY A CA 1
ATOM 872 C C . GLY A 1 115 ? 11.107 3.143 -7.990 1.00 97.31 115 GLY A C 1
ATOM 873 O O . GLY A 1 115 ? 10.573 3.234 -9.094 1.00 97.31 115 GLY A O 1
ATOM 874 N N . ARG A 1 116 ? 12.442 3.108 -7.846 1.00 97.81 116 ARG A N 1
ATOM 875 C CA . ARG A 1 116 ? 13.360 3.141 -8.998 1.00 97.81 116 ARG A CA 1
ATOM 876 C C . ARG A 1 116 ? 13.194 1.914 -9.898 1.00 97.81 116 ARG A C 1
ATOM 878 O O . ARG A 1 116 ? 13.072 2.093 -11.105 1.00 97.81 116 ARG A O 1
ATOM 885 N N . CYS A 1 117 ? 13.093 0.719 -9.310 1.00 98.12 117 CYS A N 1
ATOM 886 C CA . CYS A 1 117 ? 12.839 -0.517 -10.049 1.00 98.12 117 CYS A CA 1
ATOM 887 C C . CYS A 1 117 ? 11.523 -0.433 -10.835 1.00 98.12 117 CYS A C 1
ATOM 889 O O . CYS A 1 117 ? 11.482 -0.826 -11.994 1.00 98.12 117 CYS A O 1
ATOM 891 N N . LEU A 1 118 ? 10.468 0.157 -10.255 1.00 97.62 118 LEU A N 1
ATOM 892 C CA . LEU A 1 118 ? 9.212 0.371 -10.982 1.00 97.62 118 LEU A CA 1
ATOM 893 C C . LEU A 1 118 ? 9.399 1.294 -12.193 1.00 97.62 118 LEU A C 1
ATOM 895 O O . LEU A 1 118 ? 8.958 0.953 -13.286 1.00 97.62 118 LEU A O 1
ATOM 899 N N . ILE A 1 119 ? 10.073 2.437 -12.018 1.00 98.06 119 ILE A N 1
ATOM 900 C CA . ILE A 1 119 ? 10.337 3.405 -13.101 1.00 98.06 119 ILE A CA 1
ATOM 901 C C . ILE A 1 119 ? 11.110 2.751 -14.252 1.00 98.06 119 ILE A C 1
ATOM 903 O O . ILE A 1 119 ? 10.792 2.977 -15.418 1.00 98.06 119 ILE A O 1
ATOM 907 N N . GLU A 1 120 ? 12.112 1.938 -13.925 1.00 97.75 120 GLU A N 1
ATOM 908 C CA . GLU A 1 120 ? 12.946 1.216 -14.892 1.00 97.75 120 GLU A CA 1
ATOM 909 C C . GLU A 1 120 ? 12.281 -0.056 -15.436 1.00 97.75 120 GLU A C 1
ATOM 911 O O . GLU A 1 120 ? 12.828 -0.683 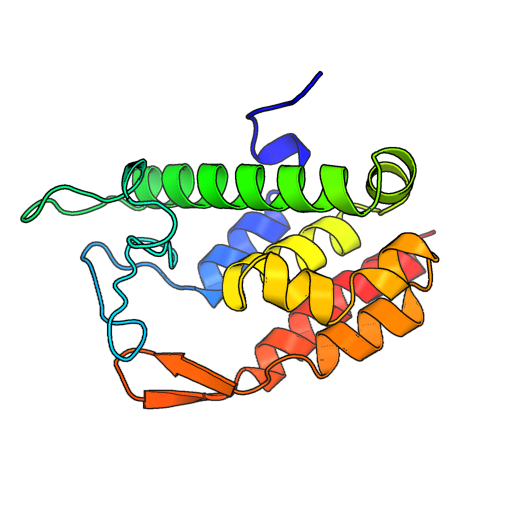-16.340 1.00 97.75 120 GLU A O 1
ATOM 916 N N . ARG A 1 121 ? 11.099 -0.425 -14.922 1.00 96.00 121 ARG A N 1
ATOM 917 C CA . ARG A 1 121 ? 10.403 -1.691 -15.209 1.00 96.00 121 ARG A CA 1
ATOM 918 C C . ARG A 1 121 ? 11.238 -2.935 -14.882 1.00 96.00 121 ARG A C 1
ATOM 920 O O . ARG A 1 121 ? 11.046 -3.997 -15.467 1.00 96.00 121 ARG A O 1
ATOM 927 N N . ASP A 1 122 ? 12.142 -2.808 -13.916 1.00 97.19 122 ASP A N 1
ATOM 928 C CA . ASP A 1 122 ? 12.897 -3.909 -13.327 1.00 97.19 122 ASP A CA 1
ATOM 929 C C . ASP A 1 122 ? 12.005 -4.655 -12.322 1.00 97.19 122 ASP A C 1
ATOM 931 O O . ASP A 1 122 ? 12.044 -4.429 -11.108 1.00 97.19 122 ASP A O 1
ATOM 935 N N . TRP A 1 123 ? 11.123 -5.510 -12.842 1.00 95.50 123 TRP A N 1
ATOM 936 C CA . TRP A 1 123 ? 10.136 -6.228 -12.030 1.00 95.50 123 TRP A CA 1
ATOM 937 C C . TRP A 1 123 ? 10.774 -7.221 -11.060 1.00 95.50 123 TRP A C 1
ATOM 939 O O . TRP A 1 123 ? 10.317 -7.350 -9.926 1.00 95.50 123 TRP A O 1
ATOM 949 N N . GLU A 1 124 ? 11.849 -7.888 -11.478 1.00 96.00 124 GLU A N 1
ATOM 950 C CA . GLU A 1 124 ? 12.587 -8.817 -10.623 1.00 96.00 124 GLU A CA 1
ATOM 951 C C . GLU A 1 124 ? 13.320 -8.067 -9.500 1.00 96.00 124 GLU A C 1
ATOM 953 O O . GLU A 1 124 ? 13.308 -8.493 -8.341 1.00 96.00 124 GLU A O 1
ATOM 958 N N . GLY A 1 125 ? 13.922 -6.914 -9.805 1.00 97.25 125 GLY A N 1
ATOM 959 C CA . GLY A 1 125 ? 14.507 -6.040 -8.793 1.00 97.25 125 GLY A CA 1
ATOM 960 C C . GLY A 1 125 ? 13.465 -5.507 -7.816 1.00 97.25 125 GLY A C 1
ATOM 961 O O . GLY A 1 125 ? 13.708 -5.526 -6.607 1.00 97.25 125 GLY A O 1
ATOM 962 N N . ALA A 1 126 ? 12.284 -5.108 -8.298 1.00 97.50 126 ALA A N 1
ATOM 963 C CA . ALA A 1 126 ? 11.179 -4.680 -7.441 1.00 97.50 126 ALA A CA 1
ATOM 964 C C . ALA A 1 126 ? 10.733 -5.803 -6.488 1.00 97.50 126 ALA A C 1
ATOM 966 O O . ALA A 1 126 ? 10.640 -5.568 -5.283 1.00 97.50 126 ALA A O 1
ATOM 967 N N . GLU A 1 127 ? 10.551 -7.032 -6.986 1.00 97.00 127 GLU A N 1
ATOM 968 C CA . GLU A 1 127 ? 10.229 -8.215 -6.171 1.00 97.00 127 GLU A CA 1
ATOM 969 C C . GLU A 1 127 ? 11.272 -8.435 -5.064 1.00 97.00 127 GLU A C 1
ATOM 971 O O . GLU A 1 127 ? 10.932 -8.528 -3.879 1.00 97.00 127 GLU A O 1
ATOM 976 N N . LYS A 1 128 ? 12.560 -8.480 -5.434 1.00 96.75 128 LYS A N 1
ATOM 977 C CA . LYS A 1 128 ? 13.668 -8.679 -4.486 1.00 96.75 128 LYS A CA 1
ATOM 978 C C . LYS A 1 128 ? 13.687 -7.594 -3.415 1.00 96.75 128 LYS A C 1
ATOM 980 O O . LYS A 1 128 ? 13.885 -7.899 -2.240 1.00 96.75 128 LYS A O 1
ATOM 985 N N . ARG A 1 129 ? 13.463 -6.335 -3.802 1.00 96.94 129 ARG A N 1
ATOM 986 C CA . ARG A 1 129 ? 13.419 -5.200 -2.873 1.00 96.94 129 ARG A CA 1
ATOM 987 C C . ARG A 1 129 ? 12.224 -5.292 -1.934 1.00 96.94 129 ARG A C 1
ATOM 989 O O . ARG A 1 129 ? 12.422 -5.112 -0.735 1.00 96.94 129 ARG A O 1
ATOM 996 N N . ILE A 1 130 ? 11.027 -5.620 -2.425 1.00 96.44 130 ILE A N 1
ATOM 997 C CA . ILE A 1 130 ? 9.841 -5.840 -1.578 1.00 96.44 130 ILE A CA 1
ATOM 998 C C . ILE A 1 130 ? 10.157 -6.901 -0.520 1.00 96.44 130 ILE A C 1
ATOM 1000 O O . ILE A 1 130 ? 9.985 -6.640 0.669 1.00 96.44 130 ILE A O 1
ATOM 1004 N N . ARG A 1 131 ? 10.728 -8.041 -0.927 1.00 95.75 131 ARG A N 1
ATOM 1005 C CA . ARG A 1 131 ? 11.041 -9.177 -0.044 1.00 95.75 131 ARG A CA 1
ATOM 1006 C C . ARG A 1 131 ? 11.917 -8.811 1.161 1.00 95.75 131 ARG A C 1
ATOM 1008 O O . ARG A 1 131 ? 11.755 -9.398 2.227 1.00 95.75 131 ARG A O 1
ATOM 1015 N N . ILE A 1 132 ? 12.820 -7.841 1.010 1.00 93.38 132 ILE A N 1
ATOM 1016 C CA . ILE A 1 132 ? 13.778 -7.437 2.058 1.00 93.38 132 ILE A CA 1
ATOM 1017 C C . ILE A 1 132 ? 13.428 -6.107 2.749 1.00 93.38 132 ILE A C 1
ATOM 1019 O O . ILE A 1 132 ? 14.139 -5.675 3.656 1.00 93.38 132 ILE A O 1
ATOM 1023 N N . SER A 1 133 ? 12.362 -5.422 2.329 1.00 90.38 133 SER A N 1
ATOM 1024 C CA . SER A 1 133 ? 12.053 -4.065 2.795 1.00 90.38 133 SER A CA 1
ATOM 1025 C C . SER A 1 133 ? 11.385 -4.047 4.167 1.00 90.38 133 SER A C 1
ATOM 1027 O O . SER A 1 133 ? 10.260 -4.514 4.319 1.00 90.38 133 SER A O 1
ATOM 1029 N N . ARG A 1 134 ? 12.042 -3.424 5.158 1.00 82.31 134 ARG A N 1
ATOM 1030 C CA . ARG A 1 134 ? 11.518 -3.224 6.527 1.00 82.31 134 ARG A CA 1
ATOM 1031 C C . ARG A 1 134 ? 10.831 -4.480 7.079 1.00 82.31 134 ARG A C 1
ATOM 1033 O O . ARG A 1 134 ? 9.635 -4.492 7.352 1.00 82.31 134 ARG A O 1
ATOM 1040 N N . THR A 1 135 ? 11.617 -5.535 7.258 1.00 85.19 135 THR A N 1
ATOM 1041 C CA . THR A 1 135 ? 11.178 -6.818 7.829 1.00 85.19 135 THR A CA 1
ATOM 1042 C C . THR A 1 135 ? 10.892 -6.759 9.333 1.00 85.19 135 THR A C 1
ATOM 1044 O O . THR A 1 135 ? 10.553 -7.773 9.931 1.00 85.19 135 THR A O 1
ATOM 1047 N N . THR A 1 136 ? 10.970 -5.581 9.955 1.00 84.38 136 THR A N 1
ATOM 1048 C CA . THR A 1 136 ? 10.565 -5.346 11.342 1.00 84.38 136 THR A CA 1
ATOM 1049 C C . THR A 1 136 ? 9.636 -4.138 11.430 1.00 84.38 136 THR A C 1
ATOM 1051 O O . THR A 1 136 ? 9.779 -3.159 10.694 1.00 84.38 136 THR A O 1
ATOM 1054 N N . GLY A 1 137 ? 8.662 -4.209 12.334 1.00 81.75 137 GLY A N 1
ATOM 1055 C CA . GLY A 1 137 ? 7.698 -3.141 12.598 1.00 81.75 137 GLY A CA 1
ATOM 1056 C C . GLY A 1 137 ? 7.402 -2.999 14.084 1.00 81.75 137 GLY A C 1
ATOM 1057 O O . GLY A 1 137 ? 8.005 -3.687 14.905 1.00 81.75 137 GLY A O 1
ATOM 1058 N N . HIS A 1 138 ? 6.462 -2.120 14.428 1.00 79.75 138 HIS A N 1
ATOM 1059 C CA . HIS A 1 138 ? 5.942 -1.997 15.789 1.00 79.75 138 HIS A CA 1
ATOM 1060 C C . HIS A 1 138 ? 4.427 -2.193 15.792 1.00 79.75 138 HIS A C 1
ATOM 1062 O O . HIS A 1 138 ? 3.730 -1.658 14.936 1.00 79.75 138 HIS A O 1
ATOM 1068 N N . HIS A 1 139 ? 3.916 -2.939 16.765 1.00 74.81 139 HIS A N 1
ATOM 1069 C CA . HIS A 1 139 ? 2.485 -3.099 17.001 1.00 74.81 139 HIS A CA 1
ATOM 1070 C C . HIS A 1 139 ? 2.229 -3.098 18.508 1.00 74.81 139 HIS A C 1
ATOM 1072 O O . HIS A 1 139 ? 2.841 -3.885 19.234 1.00 74.81 139 HIS A O 1
ATOM 1078 N N . ASN A 1 140 ? 1.376 -2.190 18.998 1.00 73.94 140 ASN A N 1
ATOM 1079 C CA . ASN A 1 140 ? 1.122 -2.002 20.432 1.00 73.94 140 ASN A CA 1
ATOM 1080 C C . ASN A 1 140 ? 2.422 -1.862 21.252 1.00 73.94 140 ASN A C 1
ATOM 1082 O O . ASN A 1 140 ? 2.591 -2.475 22.306 1.00 73.94 140 ASN A O 1
ATOM 1086 N N . GLY A 1 141 ? 3.382 -1.097 20.719 1.00 72.81 141 GLY A N 1
ATOM 1087 C CA . GLY A 1 141 ? 4.681 -0.842 21.351 1.00 72.81 141 GLY A CA 1
ATOM 1088 C C . GLY A 1 141 ? 5.680 -2.008 21.335 1.00 72.81 141 GLY A C 1
ATOM 1089 O O . GLY A 1 141 ? 6.771 -1.860 21.879 1.00 72.81 141 GLY A O 1
ATOM 1090 N N . LYS A 1 142 ? 5.358 -3.148 20.709 1.00 80.69 142 LYS A N 1
ATOM 1091 C CA . LYS A 1 142 ? 6.261 -4.305 20.578 1.00 80.69 142 LYS A CA 1
ATOM 1092 C C . LYS A 1 142 ? 6.833 -4.402 19.171 1.00 80.69 142 LYS A C 1
ATOM 1094 O O . LYS A 1 142 ? 6.112 -4.156 18.207 1.00 80.69 142 LYS A O 1
ATOM 1099 N N . VAL A 1 143 ? 8.098 -4.808 19.058 1.00 85.25 143 VAL A N 1
ATOM 1100 C CA . VAL A 1 143 ? 8.707 -5.139 17.762 1.00 85.25 143 VAL A CA 1
ATOM 1101 C C . VAL A 1 143 ? 8.058 -6.412 17.217 1.00 85.25 143 VAL A C 1
ATOM 1103 O O . VAL A 1 143 ? 7.936 -7.399 17.941 1.00 85.25 143 VAL A O 1
ATOM 1106 N N . VAL A 1 144 ? 7.646 -6.387 15.951 1.00 86.81 144 VAL A N 1
ATOM 1107 C CA . VAL A 1 144 ? 7.057 -7.533 15.242 1.00 86.81 144 VAL A CA 1
ATOM 1108 C C . VAL A 1 144 ? 7.870 -7.881 14.000 1.00 86.81 144 VAL A C 1
ATOM 1110 O O . VAL A 1 144 ? 8.418 -6.991 13.347 1.00 86.81 144 VAL A O 1
ATOM 1113 N N . ASP A 1 145 ? 7.935 -9.173 13.678 1.00 91.19 145 ASP A N 1
ATOM 1114 C CA . ASP A 1 145 ? 8.548 -9.678 12.447 1.00 91.19 145 ASP A CA 1
ATOM 1115 C C . ASP A 1 145 ? 7.560 -9.567 11.276 1.00 91.19 145 ASP A C 1
ATOM 1117 O O . ASP A 1 145 ? 6.445 -10.089 11.322 1.00 91.19 145 ASP A O 1
ATOM 1121 N N . LEU A 1 146 ? 7.983 -8.876 10.221 1.00 91.88 146 LEU A N 1
ATOM 1122 C CA . LEU A 1 146 ? 7.231 -8.659 8.986 1.00 91.88 146 LEU A CA 1
ATOM 1123 C C . LEU A 1 146 ? 7.795 -9.477 7.815 1.00 91.88 146 LEU A C 1
ATOM 1125 O O . LEU A 1 146 ? 7.305 -9.347 6.694 1.00 91.88 146 LEU A O 1
ATOM 1129 N N . SER A 1 147 ? 8.788 -10.342 8.040 1.00 92.31 147 SER A N 1
ATOM 1130 C CA . SER A 1 147 ? 9.440 -11.135 6.985 1.00 92.31 147 SER A CA 1
ATOM 1131 C C . SER A 1 147 ? 8.441 -11.996 6.213 1.00 92.31 147 SER A C 1
ATOM 1133 O O . SER A 1 147 ? 8.441 -12.005 4.983 1.00 92.31 147 SER A O 1
ATOM 1135 N N . ARG A 1 148 ? 7.508 -12.657 6.914 1.00 92.19 148 ARG A N 1
ATOM 1136 C CA . ARG A 1 148 ? 6.448 -13.452 6.270 1.00 92.19 148 ARG A CA 1
ATOM 1137 C C . ARG A 1 148 ? 5.503 -12.590 5.429 1.00 92.19 148 ARG A C 1
ATOM 1139 O O . ARG A 1 148 ? 5.108 -13.011 4.345 1.00 92.19 148 ARG A O 1
ATOM 1146 N N . ARG A 1 149 ? 5.171 -11.385 5.900 1.00 93.62 149 ARG A N 1
ATOM 1147 C CA . ARG A 1 149 ? 4.354 -10.425 5.146 1.00 93.62 149 ARG A CA 1
ATOM 1148 C C . ARG A 1 149 ? 5.071 -9.991 3.868 1.00 93.62 149 ARG A C 1
ATOM 1150 O O . ARG A 1 149 ? 4.478 -10.031 2.796 1.00 93.62 149 ARG A O 1
ATOM 1157 N N . ARG A 1 150 ? 6.356 -9.637 3.961 1.00 95.06 150 ARG A N 1
ATOM 1158 C CA . ARG A 1 150 ? 7.177 -9.260 2.800 1.00 95.06 150 ARG A CA 1
ATOM 1159 C C . ARG A 1 150 ? 7.315 -10.390 1.787 1.00 95.06 150 ARG A C 1
ATOM 1161 O O . ARG A 1 150 ? 7.238 -10.137 0.590 1.00 95.06 150 ARG A O 1
ATOM 1168 N N . GLN A 1 151 ? 7.454 -11.627 2.260 1.00 93.81 151 GLN A N 1
ATOM 1169 C CA . GLN A 1 151 ? 7.441 -12.818 1.416 1.00 93.81 151 GLN A CA 1
ATOM 1170 C C . GLN A 1 151 ? 6.119 -12.932 0.642 1.00 93.81 151 GLN A C 1
ATOM 1172 O O . GLN A 1 151 ? 6.152 -13.066 -0.574 1.00 93.81 151 GLN A O 1
ATOM 1177 N N . GLN A 1 152 ? 4.971 -12.814 1.317 1.00 92.75 152 GLN A N 1
ATOM 1178 C CA . GLN A 1 152 ? 3.652 -12.893 0.675 1.00 92.75 152 GLN A CA 1
ATOM 1179 C C . GLN A 1 152 ? 3.424 -11.780 -0.353 1.00 92.75 152 GLN A C 1
ATOM 1181 O O . GLN A 1 152 ? 2.920 -12.046 -1.440 1.00 92.75 152 GLN A O 1
ATOM 1186 N N . GLU A 1 153 ? 3.813 -10.545 -0.037 1.00 94.56 153 GLU A N 1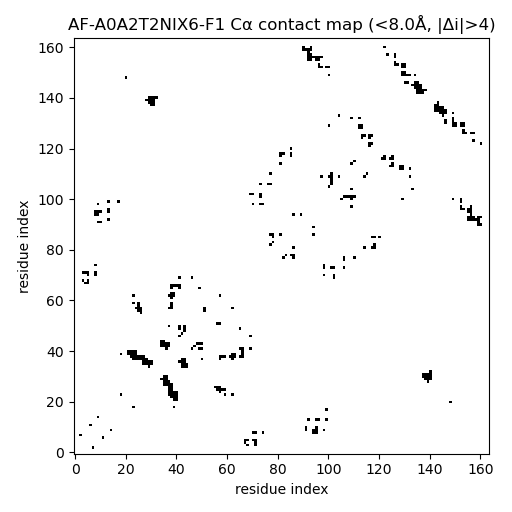
ATOM 1187 C CA . GLU A 1 153 ? 3.704 -9.416 -0.966 1.00 94.56 153 GLU A CA 1
ATOM 1188 C C . GLU A 1 153 ? 4.616 -9.601 -2.189 1.00 94.56 153 GLU A C 1
ATOM 1190 O O . GLU A 1 153 ? 4.180 -9.389 -3.317 1.00 94.56 153 GLU A O 1
ATOM 1195 N N . ALA A 1 154 ? 5.858 -10.055 -1.995 1.00 94.62 154 ALA A N 1
ATOM 1196 C CA . ALA A 1 154 ? 6.769 -10.355 -3.098 1.00 94.62 154 ALA A CA 1
ATOM 1197 C C . ALA A 1 154 ? 6.267 -11.527 -3.961 1.00 94.62 154 ALA A C 1
ATOM 1199 O O . ALA A 1 154 ? 6.352 -11.475 -5.186 1.00 94.62 154 ALA A O 1
ATOM 1200 N N . ASP A 1 155 ? 5.695 -12.562 -3.348 1.00 93.31 155 ASP A N 1
ATOM 1201 C CA . ASP A 1 155 ? 5.152 -13.712 -4.072 1.00 93.31 155 ASP A CA 1
ATOM 1202 C C . ASP A 1 155 ? 3.893 -13.331 -4.866 1.00 93.31 155 ASP A C 1
ATOM 1204 O O . ASP A 1 155 ? 3.725 -13.796 -5.992 1.00 93.31 155 ASP A O 1
ATOM 1208 N N . LEU A 1 156 ? 3.053 -12.430 -4.341 1.00 93.00 156 LEU A N 1
ATOM 1209 C CA . LEU A 1 156 ? 1.938 -11.834 -5.086 1.00 93.00 156 LEU A CA 1
ATOM 1210 C C . LEU A 1 156 ? 2.439 -11.005 -6.277 1.00 93.00 156 LEU A C 1
ATOM 1212 O O . LEU A 1 156 ? 1.916 -11.138 -7.385 1.00 93.00 156 LEU A O 1
ATOM 1216 N N . PHE A 1 157 ? 3.487 -10.203 -6.070 1.00 94.31 157 PHE A N 1
ATOM 1217 C CA . PHE A 1 157 ? 4.122 -9.417 -7.130 1.00 94.31 157 PHE A CA 1
ATOM 1218 C C . PHE A 1 157 ? 4.670 -10.320 -8.249 1.00 94.31 157 PHE A C 1
ATOM 1220 O O . PHE A 1 157 ? 4.480 -10.029 -9.431 1.00 94.31 157 PHE A O 1
ATOM 1227 N N . ARG A 1 158 ? 5.314 -11.436 -7.877 1.00 88.88 158 ARG A N 1
ATOM 1228 C CA . ARG A 1 158 ? 5.920 -12.407 -8.801 1.00 88.88 158 ARG A CA 1
ATOM 1229 C C . ARG A 1 158 ? 4.912 -13.307 -9.499 1.00 88.88 158 ARG A C 1
ATOM 1231 O O . ARG A 1 158 ? 5.064 -13.579 -10.683 1.00 88.88 158 ARG A O 1
ATOM 1238 N N . LYS A 1 159 ? 3.893 -13.821 -8.806 1.00 81.44 159 LYS A N 1
ATOM 1239 C CA . LYS A 1 159 ? 2.891 -14.694 -9.444 1.00 81.44 159 LYS A CA 1
ATOM 1240 C C . LYS A 1 159 ? 2.289 -14.005 -10.669 1.00 81.44 159 LYS A C 1
ATOM 1242 O O . LYS A 1 159 ? 2.064 -14.637 -11.691 1.00 81.44 159 LYS A O 1
ATOM 1247 N N . ALA A 1 160 ? 2.139 -12.691 -10.584 1.00 62.91 160 ALA A N 1
ATOM 1248 C CA . ALA A 1 160 ? 1.606 -11.894 -11.662 1.00 62.91 160 ALA A CA 1
ATOM 1249 C C . ALA A 1 160 ? 2.579 -11.691 -12.846 1.00 62.91 160 ALA A C 1
ATOM 1251 O O . ALA A 1 160 ? 2.121 -11.435 -13.955 1.00 62.91 160 ALA A O 1
ATOM 1252 N N . THR A 1 161 ? 3.903 -11.820 -12.667 1.00 59.66 161 THR A N 1
ATOM 1253 C CA . THR A 1 161 ? 4.870 -11.769 -13.785 1.00 59.66 161 THR A CA 1
ATOM 1254 C C . THR A 1 161 ? 4.968 -13.073 -14.575 1.00 59.66 161 THR A C 1
ATOM 1256 O O . THR A 1 161 ? 5.440 -13.040 -15.704 1.00 59.66 161 THR A O 1
ATOM 1259 N N . LEU A 1 162 ? 4.534 -14.208 -14.016 1.00 57.34 162 LEU A N 1
ATOM 1260 C CA . LEU A 1 162 ? 4.601 -15.521 -14.676 1.00 57.34 162 LEU A CA 1
ATOM 1261 C C . LEU A 1 162 ? 3.405 -15.822 -15.597 1.00 57.34 162 LEU A C 1
ATOM 1263 O O . LEU A 1 162 ? 3.436 -16.812 -16.320 1.00 57.34 162 LEU A O 1
ATOM 1267 N N . GLU A 1 163 ? 2.358 -14.995 -15.560 1.00 50.38 163 GLU A N 1
ATOM 1268 C CA . GLU A 1 163 ? 1.133 -15.150 -16.364 1.00 50.38 163 GLU A CA 1
ATOM 1269 C C . GLU A 1 163 ? 1.091 -14.203 -17.589 1.00 50.38 163 GLU A C 1
ATOM 1271 O O . GLU A 1 163 ? 0.038 -14.046 -18.207 1.00 50.38 163 GLU A O 1
ATOM 1276 N N . GLN A 1 164 ? 2.220 -13.567 -17.939 1.00 42.97 164 GLN A N 1
ATOM 1277 C CA . GLN A 1 164 ? 2.399 -12.701 -19.121 1.00 42.97 164 GLN A CA 1
ATOM 1278 C C . GLN A 1 164 ? 3.264 -13.378 -20.183 1.00 42.97 164 GLN A C 1
ATOM 1280 O O . GLN A 1 164 ? 2.966 -13.167 -21.380 1.00 42.97 164 GLN A O 1
#

InterPro domains:
  IPR002196 Glycoside hydrolase, family 24 [PF00959] (19-153)
  IPR023346 Lysozyme-like domain superfamily [SSF53955] (13-162)
  IPR023347 Lysozyme domain superfamily [G3DSA:1.10.530.40] (10-163)
  IPR051018 Bacteriophage Glycosyl Hydrolase 24 [PTHR38107] (10-159)

Secondary structure (DSSP, 8-state):
-----GGGTS-HHHHHHHHHHH--EEEEEE-SSS-EEEETTEETTT-TTTPPPTTPPPPHHHHHHHHHHHHHHHHHHHHHHH-HHHHHHS-HHHHHHHHHHHHHH-HHHHHHHHHHHHHHT-HHHHHHHHHHTT-EEEETTEEEE-HHHHHHHHHHHHHTTTT-

pLDDT: mean 89.58, std 10.41, range [42.97, 98.12]